Protein AF-A0A9X8ZXX5-F1 (afdb_monomer)

Organism: Bacillus cereus (NCBI:txid1396)

Nearest PDB structures (foldseek):
  1nrw-assembly1_A  TM=9.455E-01  e=7.419E-05  Bacillus subtilis
  3pgv-assembly4_D  TM=8.973E-01  e=2.048E-02  Klebsiella pneumoniae subsp. pneumoniae MGH 78578
  3pgv-assembly3_C  TM=8.972E-01  e=2.334E-02  Klebsiella pneumoniae subsp. pneumoniae MGH 78578
  3pgv-assembly1_A  TM=8.943E-01  e=3.031E-02  Klebsiella pneumoniae subsp. pneumoniae MGH 78578

Solvent-accessible surface area (backbone atoms only — not comparable to full-atom values): 4412 Å² total; per-residue (Å²): 138,88,81,75,67,48,73,56,72,40,90,58,52,67,62,54,52,53,53,50,59,74,47,65,84,43,78,64,48,36,78,50,62,93,47,96,43,40,40,34,43,26,47,52,73,71,39,74,68,52,52,49,52,55,50,27,57,77,70,72,44,62,70,90,81,58,86,86,88,132

InterPro domains:
  IPR023214 HAD superfamily [G3DSA:3.40.50.1000] (45-70)
  IPR036412 HAD-like superfamily [SSF56784] (2-70)

Secondary structure (DSSP, 8-state):
----EE--B-S-HHHHHHHHHHTTT-TTEEEE-SSTTB-EEEETT--HHHHHHHHHHHTT--GGG-----

pLDDT: mean 95.8, std 2.42, range [85.88, 98.56]

Mean predicted aligned error: 2.9 Å

Structure (mmCIF, N/CA/C/O backbone):
data_AF-A0A9X8ZXX5-F1
#
_entry.id   AF-A0A9X8ZXX5-F1
#
loop_
_atom_site.group_PDB
_atom_site.id
_atom_site.type_symbol
_atom_site.label_atom_id
_atom_site.label_alt_id
_atom_site.label_comp_id
_atom_site.label_asym_id
_atom_site.label_entity_id
_atom_site.label_seq_id
_atom_site.pdbx_PDB_ins_code
_atom_site.Cartn_x
_atom_site.Cartn_y
_atom_site.Cartn_z
_atom_site.occupancy
_atom_site.B_iso_or_equiv
_atom_site.auth_seq_id
_atom_site.auth_comp_id
_atom_site.auth_asym_id
_atom_site.auth_atom_id
_atom_site.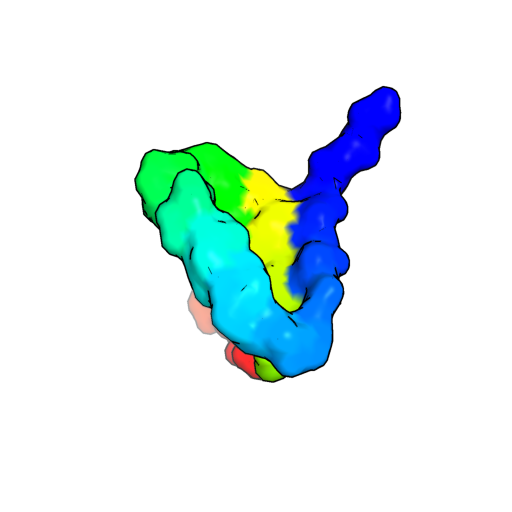pdbx_PDB_model_num
ATOM 1 N N . ILE A 1 1 ? -14.287 2.584 -18.434 1.00 87.19 1 ILE A N 1
ATOM 2 C CA . ILE A 1 1 ? -13.389 1.559 -17.842 1.00 87.19 1 ILE A CA 1
ATOM 3 C C . ILE A 1 1 ? -12.884 2.127 -16.523 1.00 87.19 1 ILE A C 1
ATOM 5 O O . ILE A 1 1 ? -12.411 3.255 -16.539 1.00 87.19 1 ILE A O 1
ATOM 9 N N . HIS A 1 2 ? -13.027 1.402 -15.411 1.00 92.62 2 HIS A N 1
ATOM 10 C CA . HIS A 1 2 ? -12.451 1.787 -14.117 1.00 92.62 2 HIS A CA 1
ATOM 11 C C . HIS A 1 2 ? -11.167 0.985 -13.889 1.00 92.62 2 HIS A C 1
ATOM 13 O O . HIS A 1 2 ? -11.172 -0.233 -14.055 1.00 92.62 2 HIS A O 1
ATOM 19 N N . VAL A 1 3 ? -10.072 1.665 -13.543 1.00 94.69 3 VAL A N 1
ATOM 20 C CA . VAL A 1 3 ? -8.772 1.038 -13.265 1.00 94.69 3 VAL A CA 1
ATOM 21 C C . VAL A 1 3 ? -8.458 1.236 -11.789 1.00 94.69 3 VAL A C 1
ATOM 23 O O . VAL A 1 3 ? -8.326 2.367 -11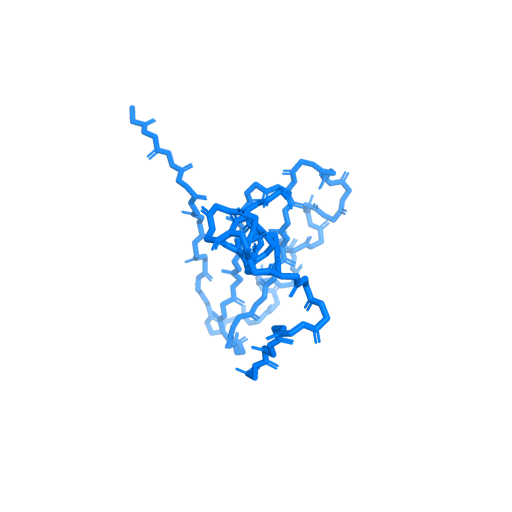.336 1.00 94.69 3 VAL A O 1
ATOM 26 N N . HIS A 1 4 ? -8.352 0.139 -11.040 1.00 94.12 4 HIS A N 1
ATOM 27 C CA . HIS A 1 4 ? -8.102 0.188 -9.595 1.00 94.12 4 HIS A CA 1
ATOM 28 C C . HIS A 1 4 ? -6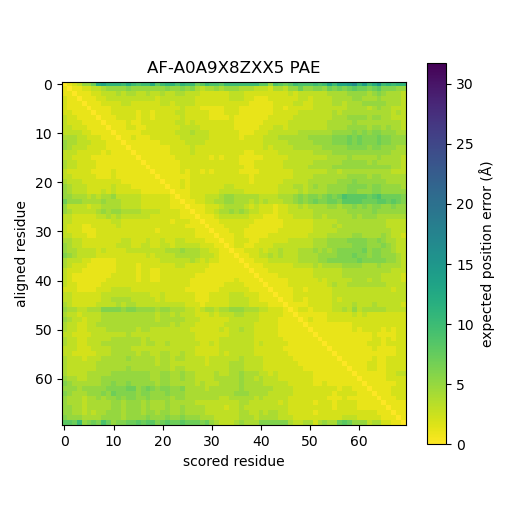.614 0.154 -9.237 1.00 94.12 4 HIS A C 1
ATOM 30 O O . HIS A 1 4 ? -6.200 0.770 -8.259 1.00 94.12 4 HIS A O 1
ATOM 36 N N . LYS A 1 5 ? -5.814 -0.572 -10.023 1.00 95.56 5 LYS A N 1
ATOM 37 C CA . LYS A 1 5 ? -4.397 -0.818 -9.756 1.00 95.56 5 LYS A CA 1
ATOM 38 C C . LYS A 1 5 ? -3.648 -1.032 -11.060 1.00 95.56 5 LYS A C 1
ATOM 40 O O . LYS A 1 5 ? -4.174 -1.651 -11.985 1.00 95.56 5 LYS A O 1
ATOM 45 N N . LEU A 1 6 ? -2.400 -0.583 -11.092 1.00 96.50 6 LEU A N 1
ATOM 46 C CA . LEU A 1 6 ? -1.412 -1.014 -12.074 1.00 96.50 6 LEU A CA 1
ATOM 47 C C . LEU A 1 6 ? -0.333 -1.831 -11.358 1.00 96.50 6 LEU A C 1
ATOM 49 O O . LEU A 1 6 ? 0.120 -1.456 -10.275 1.00 96.50 6 LEU A O 1
ATOM 53 N N . LEU A 1 7 ? 0.085 -2.941 -11.969 1.00 97.31 7 LEU A N 1
ATOM 54 C CA . LEU A 1 7 ? 1.142 -3.813 -11.449 1.00 97.31 7 LEU A CA 1
ATOM 55 C C . LEU A 1 7 ? 2.225 -4.008 -12.520 1.00 97.31 7 LEU A C 1
ATOM 57 O O . LEU A 1 7 ? 2.209 -5.003 -13.246 1.00 97.31 7 LEU A O 1
ATOM 61 N N . PR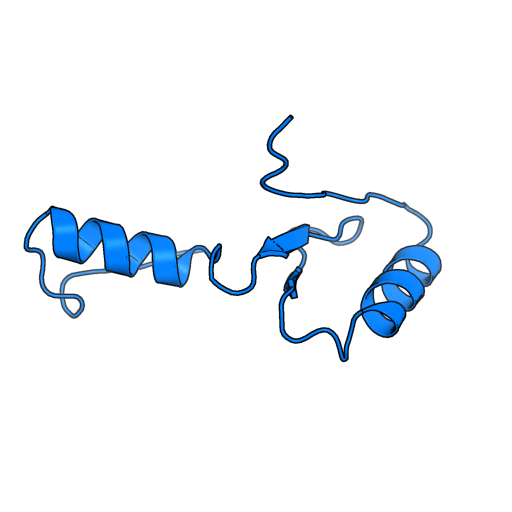O A 1 8 ? 3.140 -3.036 -12.685 1.00 97.44 8 PRO A N 1
ATOM 62 C CA . PRO A 1 8 ? 4.292 -3.198 -13.558 1.00 97.44 8 PRO A CA 1
ATOM 63 C C . PRO A 1 8 ? 5.233 -4.284 -13.026 1.00 97.44 8 PRO A C 1
ATOM 65 O O . PRO A 1 8 ? 5.512 -4.342 -11.827 1.00 97.44 8 PRO A O 1
ATOM 68 N N . PHE A 1 9 ? 5.763 -5.102 -13.933 1.00 97.75 9 PHE A N 1
ATOM 69 C CA . PHE A 1 9 ? 6.730 -6.155 -13.634 1.00 97.75 9 PHE A CA 1
ATOM 70 C C . PHE A 1 9 ? 7.953 -6.038 -14.547 1.00 97.75 9 PHE A C 1
ATOM 72 O O . PHE A 1 9 ? 7.817 -5.717 -15.728 1.00 97.75 9 PHE A O 1
ATOM 79 N N . SER A 1 10 ? 9.145 -6.307 -14.012 1.00 97.81 10 SER A N 1
ATOM 80 C CA . SER A 1 10 ? 10.389 -6.345 -14.784 1.00 97.81 10 SER A CA 1
ATOM 81 C C . SER A 1 10 ? 11.499 -7.080 -14.032 1.00 97.81 10 SER A C 1
ATOM 83 O O . SER A 1 10 ? 11.714 -6.848 -12.841 1.00 97.81 10 SER A O 1
ATOM 85 N N . TYR A 1 11 ? 12.275 -7.898 -14.749 1.00 97.44 11 TYR A N 1
ATOM 86 C CA . TYR A 1 11 ? 13.550 -8.419 -14.239 1.00 97.44 11 TYR A CA 1
ATOM 87 C C . TYR A 1 11 ? 14.660 -7.356 -14.243 1.00 97.44 11 TYR A C 1
ATOM 89 O O . TYR A 1 11 ? 15.595 -7.429 -13.449 1.00 97.44 11 TYR A O 1
ATOM 97 N N . GLU A 1 12 ? 14.546 -6.331 -15.090 1.00 97.44 12 GLU A N 1
ATOM 98 C CA . GLU A 1 12 ? 15.437 -5.170 -15.083 1.00 97.44 12 GLU A CA 1
ATOM 99 C C . GLU A 1 12 ? 15.008 -4.202 -13.971 1.00 97.44 12 GLU A C 1
ATOM 101 O O . GLU A 1 12 ? 14.156 -3.332 -14.178 1.00 97.44 12 GLU A O 1
ATOM 106 N N . ILE A 1 13 ? 15.592 -4.366 -12.781 1.00 95.69 13 ILE A N 1
ATOM 107 C CA . ILE A 1 13 ? 15.235 -3.616 -11.562 1.00 95.69 13 ILE A CA 1
ATOM 108 C C . ILE A 1 13 ? 15.396 -2.099 -11.749 1.00 95.69 13 ILE A C 1
ATOM 110 O O . ILE A 1 13 ? 14.582 -1.325 -11.246 1.00 95.69 13 ILE A O 1
ATOM 114 N N . GLU A 1 14 ? 16.390 -1.658 -12.521 1.00 97.19 14 GLU A N 1
ATOM 115 C CA . GLU A 1 14 ? 16.622 -0.231 -12.784 1.00 97.19 14 GLU A CA 1
ATOM 116 C C . GLU A 1 14 ? 15.444 0.439 -13.512 1.00 97.19 14 GLU A C 1
ATOM 118 O O . GLU A 1 14 ? 15.140 1.605 -13.258 1.00 97.19 14 GLU A O 1
ATOM 123 N N . LYS A 1 15 ? 14.694 -0.303 -14.344 1.00 97.06 15 LYS A N 1
ATOM 124 C CA . LYS A 1 15 ? 13.464 0.219 -14.965 1.00 97.06 15 LYS A CA 1
ATOM 125 C C . LYS A 1 15 ? 12.380 0.490 -13.923 1.00 97.06 15 LYS A C 1
ATOM 127 O O . LYS A 1 15 ? 11.694 1.506 -14.013 1.00 97.06 15 LYS A O 1
ATOM 132 N N . LEU A 1 16 ? 12.244 -0.385 -12.924 1.00 97.56 16 LEU A N 1
ATOM 133 C CA . LEU A 1 16 ? 11.284 -0.203 -11.833 1.00 97.56 16 LEU A CA 1
ATOM 134 C C . LEU A 1 16 ? 11.695 0.958 -10.926 1.00 97.56 16 LEU A C 1
ATOM 136 O O . LEU A 1 16 ? 10.853 1.782 -10.584 1.00 97.56 16 LEU A O 1
ATOM 140 N N . LYS A 1 17 ? 12.984 1.085 -10.589 1.00 96.25 17 LYS A N 1
ATOM 141 C CA . LYS A 1 17 ? 13.484 2.226 -9.804 1.00 96.25 17 LYS A CA 1
ATOM 142 C C . LYS A 1 17 ? 13.179 3.554 -10.486 1.00 96.25 17 LYS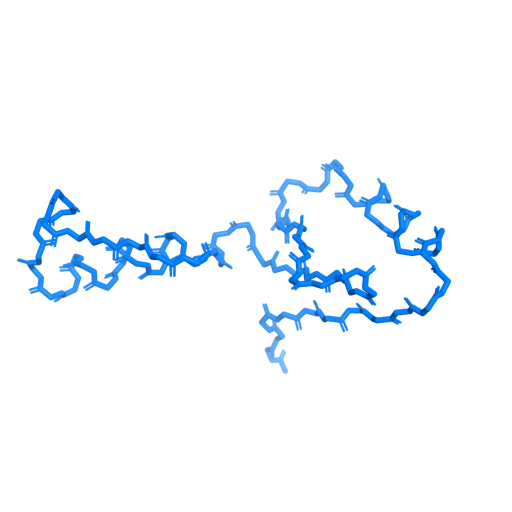 A C 1
ATOM 144 O O . LYS A 1 17 ? 12.530 4.402 -9.881 1.00 96.25 17 LYS A O 1
ATOM 149 N N . LYS A 1 18 ? 13.528 3.680 -11.770 1.00 97.31 18 LYS A N 1
ATOM 150 C CA . LYS A 1 18 ? 13.230 4.878 -12.562 1.00 97.31 18 LYS A CA 1
ATOM 151 C C . LYS A 1 18 ? 11.730 5.176 -12.614 1.00 97.31 18 LYS A C 1
ATOM 153 O O . LYS A 1 18 ? 11.325 6.332 -12.505 1.00 97.31 18 LYS A O 1
ATOM 158 N N . LEU A 1 19 ? 10.893 4.145 -12.756 1.00 96.38 19 LEU A N 1
ATOM 159 C CA . LEU A 1 19 ? 9.440 4.307 -12.725 1.00 96.38 19 LEU A CA 1
ATOM 160 C C . LEU A 1 19 ? 8.964 4.849 -11.370 1.00 96.38 19 LEU A C 1
ATOM 162 O O . LEU A 1 19 ? 8.198 5.807 -11.339 1.00 96.38 19 LEU A O 1
ATOM 166 N N . LYS A 1 20 ? 9.446 4.286 -10.257 1.00 95.44 20 LYS A N 1
ATOM 167 C CA . LYS A 1 20 ? 9.112 4.758 -8.907 1.00 95.44 20 LYS A CA 1
ATOM 168 C C . LYS A 1 20 ? 9.547 6.208 -8.690 1.00 95.44 20 LYS A C 1
ATOM 170 O O . LYS A 1 20 ? 8.753 7.003 -8.202 1.00 95.44 20 LYS A O 1
ATOM 175 N N . GLU A 1 21 ? 10.771 6.559 -9.080 1.00 96.38 21 GLU A N 1
ATOM 176 C CA . GLU A 1 21 ? 11.307 7.925 -8.980 1.00 96.38 21 GLU A CA 1
ATOM 177 C C . GLU A 1 21 ? 10.475 8.933 -9.779 1.00 96.38 21 GLU A C 1
ATOM 179 O O . GLU A 1 21 ? 10.163 10.008 -9.274 1.00 96.38 21 GLU A O 1
ATOM 184 N N . THR A 1 22 ? 10.039 8.559 -10.987 1.00 96.44 22 THR A N 1
ATOM 185 C CA . THR A 1 22 ? 9.204 9.410 -11.857 1.00 96.44 22 THR A CA 1
ATOM 186 C C . THR A 1 22 ? 7.917 9.863 -11.164 1.00 96.44 22 THR A C 1
ATOM 188 O O . THR A 1 22 ? 7.448 10.977 -11.388 1.00 96.44 22 THR A O 1
ATOM 191 N N . PHE A 1 23 ? 7.348 9.018 -10.305 1.00 94.75 23 PHE A N 1
ATOM 192 C CA . PHE A 1 23 ? 6.089 9.292 -9.617 1.00 94.75 23 PHE A CA 1
ATOM 193 C C . PHE A 1 23 ? 6.256 9.609 -8.126 1.00 94.75 23 PHE A C 1
ATOM 195 O O . PHE A 1 23 ? 5.258 9.736 -7.423 1.00 94.75 23 PHE A O 1
ATOM 202 N N . LEU A 1 24 ? 7.486 9.791 -7.636 1.00 90.19 24 LEU A N 1
ATOM 203 C CA . LEU A 1 24 ? 7.769 10.007 -6.212 1.00 90.19 24 LEU A CA 1
ATOM 204 C C . LEU A 1 24 ? 7.051 11.241 -5.636 1.00 90.19 24 LEU A C 1
ATOM 206 O O . LEU A 1 24 ? 6.656 11.242 -4.475 1.00 90.19 24 LEU A O 1
ATOM 210 N N . HIS A 1 25 ? 6.875 12.283 -6.450 1.00 93.25 25 HIS A N 1
ATOM 211 C CA . HIS A 1 25 ? 6.206 13.529 -6.058 1.00 93.25 25 HIS A CA 1
ATOM 212 C C . HIS A 1 25 ? 4.695 13.524 -6.311 1.00 93.25 25 HIS A C 1
ATOM 214 O O . HIS A 1 25 ? 4.015 14.502 -5.995 1.00 93.25 25 HIS A O 1
ATOM 220 N N . ASN A 1 26 ? 4.152 12.452 -6.892 1.00 96.00 26 ASN A N 1
ATOM 221 C CA . ASN A 1 26 ? 2.720 12.345 -7.099 1.00 96.00 26 ASN A CA 1
ATOM 222 C C . ASN A 1 26 ? 2.053 11.958 -5.777 1.00 96.00 26 ASN A C 1
ATOM 224 O O . ASN A 1 26 ? 2.138 10.816 -5.339 1.00 96.00 26 ASN A O 1
ATOM 228 N N . THR A 1 27 ? 1.379 12.921 -5.152 1.00 95.06 27 THR A N 1
ATOM 229 C CA . THR A 1 27 ? 0.723 12.678 -3.863 1.00 95.06 27 THR A CA 1
ATOM 230 C C . THR A 1 27 ? -0.552 11.839 -3.991 1.00 95.06 27 THR A C 1
ATOM 232 O O . THR A 1 27 ? -0.962 11.240 -3.002 1.00 95.06 27 THR A O 1
ATOM 235 N N . ASP A 1 28 ? -1.163 11.757 -5.182 1.00 96.38 28 ASP A N 1
ATOM 236 C CA . ASP A 1 28 ? -2.393 10.990 -5.447 1.00 96.38 28 ASP A CA 1
ATOM 237 C C . ASP A 1 28 ? -2.162 9.486 -5.570 1.00 96.38 28 ASP A C 1
ATOM 239 O O . ASP A 1 28 ? -3.114 8.702 -5.515 1.00 96.38 28 ASP A O 1
ATOM 243 N N . LEU A 1 29 ? -0.905 9.075 -5.725 1.00 95.69 29 LEU A N 1
ATOM 244 C CA . LEU A 1 29 ? -0.528 7.689 -5.929 1.00 95.69 29 LEU A CA 1
ATOM 245 C C . LEU A 1 29 ? 0.205 7.140 -4.712 1.00 95.69 29 LEU A C 1
ATOM 247 O O . LEU A 1 29 ? 1.124 7.751 -4.173 1.00 95.69 29 LEU A O 1
ATOM 251 N N . ALA A 1 30 ? -0.150 5.918 -4.341 1.00 95.12 30 ALA A N 1
ATOM 252 C CA . ALA A 1 30 ? 0.646 5.110 -3.440 1.00 95.12 30 ALA A CA 1
ATOM 253 C C . ALA A 1 30 ? 1.413 4.064 -4.250 1.00 95.12 30 ALA A C 1
ATOM 255 O O . ALA A 1 30 ? 0.815 3.244 -4.956 1.00 95.12 30 ALA A O 1
ATOM 256 N N . ILE A 1 31 ? 2.742 4.111 -4.138 1.00 95.12 31 ILE A N 1
ATOM 257 C CA . ILE A 1 31 ? 3.656 3.238 -4.878 1.00 95.12 31 ILE A CA 1
ATOM 258 C C . ILE A 1 31 ? 4.357 2.301 -3.906 1.00 95.12 31 ILE A C 1
ATOM 260 O O . ILE A 1 31 ? 5.236 2.710 -3.145 1.00 95.12 31 ILE A O 1
ATOM 264 N N . THR A 1 32 ? 3.984 1.030 -3.958 1.00 93.69 32 THR A N 1
ATOM 265 C CA . THR A 1 32 ? 4.537 -0.027 -3.108 1.00 93.69 32 THR A CA 1
ATOM 266 C C . THR A 1 32 ? 5.127 -1.147 -3.965 1.00 93.69 32 THR A C 1
ATOM 268 O O . THR A 1 32 ? 5.232 -1.033 -5.187 1.00 93.69 32 THR A O 1
ATOM 271 N N . SER A 1 33 ? 5.599 -2.211 -3.327 1.00 94.31 33 SER A N 1
ATOM 272 C CA . SER A 1 33 ? 6.090 -3.418 -3.988 1.00 94.31 33 SER A CA 1
ATOM 273 C C . SER A 1 33 ? 5.716 -4.612 -3.120 1.00 94.31 33 SER A C 1
ATOM 275 O O . SER A 1 33 ? 5.781 -4.521 -1.893 1.00 94.31 33 SER A O 1
ATOM 277 N N . SER A 1 34 ? 5.301 -5.710 -3.746 1.00 92.62 34 SER A N 1
ATOM 278 C CA . SER A 1 34 ? 5.015 -6.973 -3.058 1.00 92.62 34 SER A CA 1
ATOM 279 C C . SER A 1 34 ? 6.071 -8.041 -3.341 1.00 92.62 34 SER A C 1
ATOM 281 O O . SER A 1 34 ? 6.030 -9.113 -2.743 1.00 92.62 34 SER A O 1
ATOM 283 N N . TYR A 1 35 ? 6.980 -7.788 -4.288 1.00 94.44 35 TYR A N 1
ATOM 284 C CA . TYR A 1 35 ? 8.079 -8.676 -4.643 1.00 94.44 35 TYR A CA 1
ATOM 285 C C . TYR A 1 35 ? 9.183 -7.923 -5.397 1.00 94.44 35 TYR A C 1
ATOM 287 O O . TYR A 1 35 ? 8.936 -6.902 -6.031 1.00 94.44 35 TYR A O 1
ATOM 295 N N . TRP A 1 36 ? 10.393 -8.483 -5.426 1.00 93.31 36 TRP A N 1
ATOM 296 C CA . TRP A 1 36 ? 11.599 -7.875 -6.017 1.00 93.31 36 TRP A CA 1
ATOM 297 C C . TRP A 1 36 ? 11.446 -7.327 -7.441 1.00 93.31 36 TRP A C 1
ATOM 299 O O . TRP A 1 36 ? 12.139 -6.389 -7.828 1.00 93.31 36 TRP A O 1
ATOM 309 N N . HIS A 1 37 ? 10.555 -7.926 -8.224 1.00 97.19 37 HIS A N 1
ATOM 310 C CA . HIS A 1 37 ? 10.405 -7.656 -9.649 1.00 97.19 37 HIS A CA 1
ATOM 311 C C . HIS A 1 37 ? 9.103 -6.933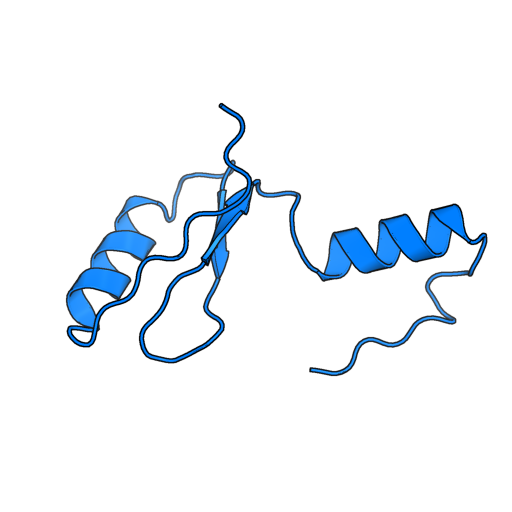 -9.991 1.00 97.19 37 HIS A C 1
ATOM 313 O O . HIS A 1 37 ? 8.730 -6.894 -11.162 1.00 97.19 37 HIS A O 1
ATOM 319 N N . ASN A 1 38 ? 8.400 -6.365 -9.003 1.00 97.56 38 ASN A N 1
ATOM 320 C CA . ASN A 1 38 ? 7.193 -5.591 -9.262 1.00 97.56 38 ASN A CA 1
ATOM 321 C C . ASN A 1 38 ? 7.142 -4.245 -8.539 1.00 97.56 38 ASN A C 1
ATOM 323 O O . ASN A 1 38 ? 7.808 -3.999 -7.530 1.00 97.56 38 ASN A O 1
ATOM 327 N N . LEU A 1 39 ? 6.277 -3.392 -9.077 1.00 97.19 39 LEU A N 1
ATOM 328 C CA . LEU A 1 39 ? 5.705 -2.262 -8.369 1.00 97.19 39 LEU A CA 1
ATOM 329 C C . LEU A 1 39 ? 4.191 -2.406 -8.328 1.00 97.19 39 LEU A C 1
ATOM 331 O O . LEU A 1 39 ? 3.574 -3.051 -9.175 1.00 97.19 39 LEU A O 1
ATOM 335 N N . GLU A 1 40 ? 3.595 -1.757 -7.347 1.00 96.56 40 GLU A N 1
ATOM 336 C CA . GLU A 1 40 ? 2.161 -1.601 -7.218 1.00 96.56 40 GLU A CA 1
ATOM 337 C C . GLU A 1 40 ? 1.847 -0.116 -7.206 1.00 96.56 40 GLU A C 1
ATOM 339 O O . GLU A 1 40 ? 2.353 0.612 -6.357 1.00 96.56 40 GLU A O 1
ATOM 344 N N . ILE A 1 41 ? 1.017 0.330 -8.142 1.00 96.19 41 ILE A N 1
ATOM 345 C CA . ILE A 1 41 ? 0.592 1.723 -8.238 1.00 96.19 41 ILE A CA 1
ATOM 346 C C . ILE A 1 41 ? -0.913 1.742 -8.003 1.00 96.19 41 ILE A C 1
ATOM 348 O O . ILE A 1 41 ? -1.684 1.206 -8.804 1.00 96.19 41 ILE A O 1
ATOM 352 N N . ASN A 1 42 ? -1.311 2.335 -6.883 1.00 96.44 42 ASN A N 1
ATOM 353 C CA . ASN A 1 42 ? -2.697 2.442 -6.441 1.00 96.44 42 ASN A CA 1
ATOM 354 C C . ASN A 1 42 ? -3.054 3.910 -6.186 1.00 96.44 42 ASN A C 1
ATOM 356 O O . ASN A 1 42 ? -2.168 4.754 -6.043 1.00 96.44 42 ASN A O 1
ATOM 360 N N . HIS A 1 43 ? -4.348 4.202 -6.058 1.00 96.44 43 HIS A N 1
ATOM 361 C CA . HIS A 1 43 ? -4.793 5.451 -5.438 1.00 96.44 43 HIS A CA 1
ATOM 362 C C . HIS A 1 43 ? -4.224 5.568 -4.012 1.00 96.44 43 HIS A C 1
ATOM 364 O O . HIS A 1 43 ? -4.108 4.548 -3.323 1.00 96.44 43 HIS A O 1
ATOM 370 N N . ARG A 1 44 ? -3.905 6.788 -3.557 1.00 95.50 44 ARG A N 1
ATOM 371 C CA . ARG A 1 44 ? -3.311 7.053 -2.232 1.00 95.50 44 ARG A CA 1
ATOM 372 C C . ARG A 1 44 ? -4.054 6.364 -1.082 1.00 95.50 44 ARG A C 1
ATOM 374 O O . ARG A 1 44 ? -3.424 5.801 -0.194 1.00 95.50 44 ARG A O 1
ATOM 381 N N . ASP A 1 45 ? -5.383 6.317 -1.163 1.00 95.81 45 ASP A N 1
ATOM 382 C CA . ASP A 1 45 ? -6.233 5.761 -0.104 1.00 95.81 45 ASP A CA 1
ATOM 383 C C . ASP A 1 45 ? -6.474 4.250 -0.233 1.00 95.81 45 ASP A C 1
ATOM 385 O O . ASP A 1 45 ? -6.940 3.615 0.712 1.00 95.81 45 ASP A O 1
ATOM 389 N N . ALA A 1 46 ? -6.129 3.646 -1.373 1.00 95.12 46 ALA A N 1
ATOM 390 C CA . ALA A 1 46 ? -6.341 2.226 -1.651 1.00 95.12 46 ALA A CA 1
ATOM 391 C C . ALA A 1 46 ? -5.195 1.362 -1.089 1.00 95.12 46 ALA A C 1
ATOM 393 O O . ALA A 1 46 ? -4.512 0.642 -1.817 1.00 95.12 46 ALA A O 1
ATOM 394 N N . GLN A 1 47 ? -4.963 1.461 0.222 1.00 90.25 47 GLN A N 1
ATOM 395 C CA . GLN A 1 47 ? -3.957 0.695 0.964 1.00 90.25 47 GLN A CA 1
ATOM 396 C C . GLN A 1 47 ? -4.612 -0.383 1.835 1.00 90.25 47 GLN A C 1
ATOM 398 O O . GLN A 1 47 ? -5.721 -0.201 2.334 1.00 90.25 47 GLN A O 1
ATOM 403 N N . LYS A 1 48 ? -3.901 -1.494 2.083 1.00 92.38 48 LYS A N 1
ATOM 404 C CA . LYS A 1 48 ? -4.411 -2.605 2.913 1.00 92.38 48 LYS A CA 1
ATOM 405 C C . LYS A 1 48 ? -4.791 -2.155 4.329 1.00 92.38 48 LYS A C 1
ATOM 407 O O . LYS A 1 48 ? -5.812 -2.599 4.837 1.00 92.38 48 LYS A O 1
ATOM 412 N N . GLY A 1 49 ? -4.000 -1.260 4.933 1.00 94.12 49 GLY A N 1
ATOM 413 C CA . GLY A 1 49 ? -4.286 -0.700 6.260 1.00 94.12 49 GLY A CA 1
ATOM 414 C C . GLY A 1 49 ? -5.605 0.072 6.295 1.00 94.12 49 GLY A C 1
ATOM 415 O O . GLY A 1 49 ? -6.450 -0.200 7.139 1.00 94.12 49 GLY A O 1
ATOM 416 N N . ASN A 1 50 ? -5.834 0.943 5.308 1.00 95.62 50 ASN A N 1
ATOM 417 C CA . ASN A 1 50 ? -7.108 1.650 5.173 1.00 95.62 50 ASN A CA 1
ATOM 418 C C . ASN A 1 50 ? -8.269 0.673 4.963 1.00 95.62 50 ASN A C 1
ATOM 420 O O . ASN A 1 50 ? -9.307 0.818 5.595 1.00 95.62 50 ASN A O 1
ATOM 424 N N . GLY A 1 51 ? -8.069 -0.369 4.148 1.00 95.88 51 GLY A N 1
ATOM 425 C CA . GLY A 1 51 ? -9.058 -1.433 3.967 1.00 95.88 51 GLY A CA 1
ATOM 426 C C . GLY A 1 51 ? -9.408 -2.161 5.269 1.00 95.88 51 GLY A C 1
ATOM 427 O O . GLY A 1 51 ? -10.582 -2.436 5.509 1.00 95.88 51 GLY A O 1
ATOM 428 N N . LEU A 1 52 ? -8.419 -2.428 6.130 1.00 97.56 52 LEU A N 1
ATOM 429 C CA . LEU A 1 52 ? -8.651 -3.005 7.455 1.00 97.56 52 LEU A CA 1
ATOM 430 C C . LEU A 1 52 ? -9.483 -2.064 8.332 1.00 97.56 52 LEU A C 1
ATOM 432 O O . LEU A 1 52 ? -10.455 -2.514 8.930 1.00 97.56 52 LEU A O 1
ATOM 436 N N . TYR A 1 53 ? -9.139 -0.773 8.379 1.00 97.38 53 TYR A N 1
ATOM 437 C CA . TYR A 1 53 ? -9.888 0.210 9.166 1.00 97.38 53 TYR A CA 1
ATOM 438 C C . TYR A 1 53 ? -11.334 0.350 8.686 1.00 97.38 53 TYR A C 1
ATOM 440 O O . TYR A 1 53 ? -12.251 0.270 9.498 1.00 97.38 53 TYR A O 1
ATOM 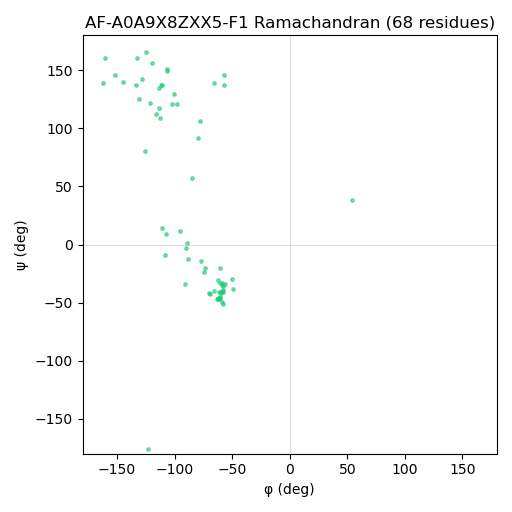448 N N . THR A 1 54 ? -11.550 0.459 7.372 1.00 97.69 54 THR A N 1
ATOM 449 C CA . THR A 1 54 ? -12.893 0.517 6.780 1.00 97.69 54 THR A CA 1
ATOM 450 C C . THR A 1 54 ? -13.711 -0.737 7.095 1.00 97.69 54 THR A C 1
ATOM 452 O O . THR A 1 54 ? -14.900 -0.641 7.393 1.00 97.69 54 THR A O 1
ATOM 455 N N . LEU A 1 55 ? -13.097 -1.923 7.053 1.00 98.00 55 LEU A N 1
ATOM 456 C CA . LEU A 1 55 ? -13.793 -3.168 7.381 1.00 98.00 55 LEU A CA 1
ATOM 457 C C . LEU A 1 55 ? -14.120 -3.272 8.877 1.00 98.00 55 LEU A C 1
ATOM 459 O O . LEU A 1 55 ? -15.217 -3.700 9.229 1.00 98.00 55 LEU A O 1
ATOM 463 N N . ALA A 1 56 ? -13.191 -2.882 9.751 1.00 98.44 56 ALA A N 1
ATOM 464 C CA . ALA A 1 56 ? -13.399 -2.877 11.196 1.00 98.44 56 ALA A CA 1
ATOM 465 C C . ALA A 1 56 ? -14.558 -1.947 11.584 1.00 98.44 56 ALA A C 1
ATOM 467 O O . ALA A 1 56 ? -15.457 -2.362 12.313 1.00 98.44 56 ALA A O 1
ATOM 468 N N . GLU A 1 57 ? -14.595 -0.742 11.010 1.00 98.19 57 GLU A N 1
ATOM 469 C CA . GLU A 1 57 ? -15.696 0.210 11.171 1.00 98.19 57 GLU A CA 1
ATOM 470 C C . GLU A 1 57 ? -17.030 -0.386 10.701 1.00 98.19 57 GLU A C 1
ATOM 472 O O . GLU A 1 57 ? -18.002 -0.393 11.455 1.00 98.19 57 GLU A O 1
ATOM 477 N N . HIS A 1 58 ? -17.072 -0.967 9.497 1.00 98.38 58 HIS A N 1
ATOM 478 C CA . HIS A 1 58 ? -18.283 -1.587 8.950 1.00 98.38 58 HIS A CA 1
ATOM 479 C C . HIS A 1 58 ? -18.845 -2.706 9.843 1.00 98.38 58 HIS A C 1
ATOM 481 O O . HIS A 1 58 ? -20.060 -2.876 9.947 1.00 98.38 58 HIS A O 1
ATOM 487 N N . LEU A 1 59 ? -17.964 -3.466 10.498 1.00 98.38 59 LEU A N 1
ATOM 488 C CA . LEU A 1 59 ? -18.325 -4.566 11.390 1.00 98.38 59 LEU A CA 1
ATOM 489 C C . LEU A 1 59 ? -18.523 -4.130 12.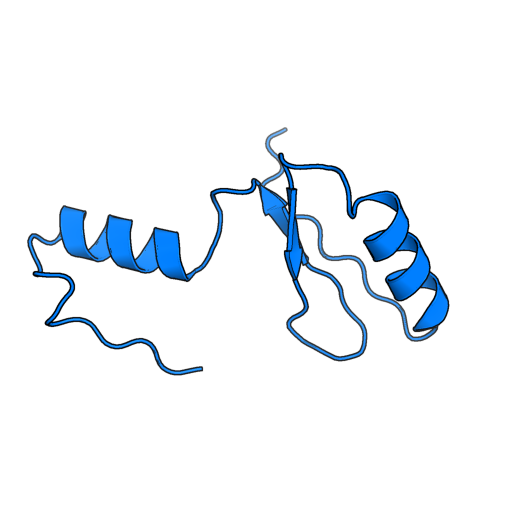853 1.00 98.38 59 LEU A C 1
ATOM 491 O O . LEU A 1 59 ? -18.833 -4.977 13.689 1.00 98.38 59 LEU A O 1
ATOM 495 N N . ASN A 1 60 ? -18.375 -2.839 13.170 1.00 98.38 60 ASN A N 1
ATOM 496 C CA . ASN A 1 60 ? -18.372 -2.299 14.535 1.00 98.38 60 ASN A CA 1
ATOM 497 C C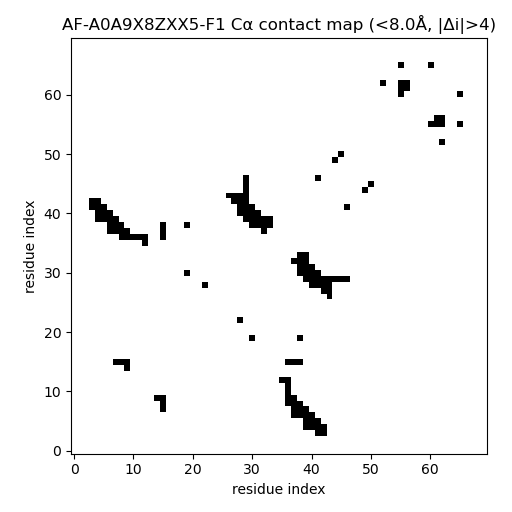 . ASN A 1 60 ? -17.339 -2.980 15.456 1.00 98.38 60 ASN A C 1
ATOM 499 O O . ASN A 1 60 ? -17.601 -3.231 16.633 1.00 98.38 60 ASN A O 1
ATOM 503 N N . ILE A 1 61 ? -16.159 -3.294 14.917 1.00 98.56 61 ILE A N 1
ATOM 504 C CA . ILE A 1 61 ? -15.028 -3.846 15.664 1.00 98.56 61 ILE A CA 1
ATOM 505 C C . ILE A 1 61 ? -14.069 -2.692 15.997 1.00 98.56 61 ILE A C 1
ATOM 507 O O . ILE A 1 61 ? -13.563 -2.054 15.072 1.00 98.56 61 ILE A O 1
ATOM 511 N N . PRO A 1 62 ? -13.781 -2.419 17.284 1.00 98.12 62 PRO A N 1
ATOM 512 C CA . PRO A 1 62 ? -12.771 -1.434 17.661 1.00 98.12 62 PRO A CA 1
ATOM 513 C C . PRO A 1 62 ? -11.409 -1.774 17.041 1.00 98.12 62 PRO A C 1
ATOM 515 O O . PRO A 1 62 ? -11.007 -2.939 17.030 1.00 98.12 62 PRO A O 1
ATOM 518 N N . VAL A 1 63 ? -10.694 -0.775 16.520 1.00 95.25 63 VAL A N 1
ATOM 519 C CA . VAL A 1 63 ? -9.426 -0.979 15.793 1.00 95.25 63 VAL A CA 1
ATOM 520 C C . VAL A 1 63 ? -8.365 -1.643 16.678 1.00 95.25 63 VAL A C 1
ATOM 522 O O . VAL A 1 63 ? -7.586 -2.463 16.195 1.00 95.25 63 VAL A O 1
ATOM 525 N N . GLU A 1 64 ? -8.369 -1.362 17.979 1.00 97.44 64 GLU A N 1
ATOM 526 C CA . GLU A 1 64 ? -7.522 -1.995 18.994 1.00 97.44 64 GLU A CA 1
ATOM 527 C C . GLU A 1 64 ? -7.734 -3.513 19.120 1.00 97.44 64 GLU A C 1
ATOM 529 O O . GLU A 1 64 ? -6.841 -4.220 19.582 1.00 97.44 64 GLU A O 1
ATOM 534 N N . ASN A 1 65 ? -8.880 -4.020 18.657 1.00 98.31 65 ASN A N 1
ATOM 535 C CA . ASN A 1 65 ? -9.205 -5.445 18.608 1.00 98.31 65 ASN A CA 1
ATOM 536 C C . ASN A 1 65 ? -8.891 -6.070 17.238 1.00 98.31 65 ASN A C 1
ATOM 538 O O . ASN A 1 65 ? -9.319 -7.190 16.954 1.00 98.31 65 ASN A O 1
ATOM 542 N N . THR A 1 66 ? -8.165 -5.362 16.372 1.00 97.62 66 THR A N 1
ATOM 543 C CA . THR A 1 66 ? -7.731 -5.864 15.066 1.00 97.62 66 THR A CA 1
ATOM 544 C C . THR A 1 66 ? -6.240 -6.177 15.066 1.00 97.62 66 THR A C 1
ATOM 546 O O . THR A 1 66 ? -5.444 -5.542 15.755 1.00 97.62 66 THR A O 1
ATOM 549 N N . VAL A 1 67 ? -5.846 -7.167 14.266 1.00 96.88 67 VAL A N 1
ATOM 550 C CA . VAL A 1 67 ? -4.442 -7.510 14.035 1.00 96.88 67 VAL A CA 1
ATOM 551 C C . VAL A 1 67 ? -4.210 -7.700 12.540 1.00 96.88 67 VAL A C 1
ATOM 553 O O . VAL A 1 67 ? -5.021 -8.319 11.851 1.00 96.88 67 VAL A O 1
ATOM 556 N N . ALA A 1 68 ? -3.098 -7.168 12.038 1.00 96.38 68 ALA A N 1
ATOM 557 C CA . ALA A 1 68 ? -2.612 -7.410 10.686 1.00 96.38 68 ALA A CA 1
ATOM 558 C C . ALA A 1 68 ? -1.295 -8.185 10.761 1.00 96.38 68 ALA A C 1
ATOM 560 O O . ALA A 1 68 ? -0.418 -7.847 11.554 1.00 96.38 68 ALA A O 1
ATOM 561 N N . ILE A 1 69 ? -1.158 -9.224 9.940 1.00 95.56 69 ILE A N 1
ATOM 562 C CA . ILE A 1 69 ? 0.049 -10.048 9.853 1.00 95.56 69 ILE A CA 1
ATOM 563 C C . ILE A 1 69 ? 0.407 -10.183 8.373 1.00 95.56 69 ILE A C 1
ATOM 565 O O . ILE A 1 69 ? -0.437 -10.623 7.587 1.00 95.56 69 ILE A O 1
ATOM 569 N N . GLY A 1 70 ? 1.641 -9.826 8.005 1.00 85.88 70 GLY A N 1
ATOM 570 C CA . GLY A 1 70 ? 2.180 -9.982 6.648 1.00 85.88 70 GLY A CA 1
ATOM 571 C C . GLY A 1 70 ? 2.930 -8.773 6.118 1.00 85.88 70 GLY A C 1
ATOM 572 O O . GLY A 1 70 ? 2.852 -7.694 6.745 1.00 85.88 70 GLY A O 1
#

Foldseek 3Di:
DDDFKDKDFDPPQVVVVVVCVVCVPPQQWDWDDPDSGIIITGGNCPDPVNVLVVVCVVVVHPPVNDDDDD

Sequence (70 aa):
IHVHKLLPFSYEIEKLKKLKETFLHNTDLAITSSYWHNLEINHRDAQKGNGLYTLAEHLNIPVENTVAIG

Radius of gyration: 15.0 Å; Cα contacts (8 Å, |Δi|>4): 73; chains: 1; bounding box: 35×24×37 Å